Protein AF-A0A7I7X928-F1 (afdb_monomer_lite)

Structure (mmCIF, N/CA/C/O backbone):
data_AF-A0A7I7X928-F1
#
_entry.id   AF-A0A7I7X928-F1
#
loop_
_atom_site.group_PDB
_atom_site.id
_atom_site.type_symbol
_atom_site.label_atom_id
_atom_site.label_alt_id
_atom_site.label_comp_id
_atom_site.label_asym_id
_atom_site.label_entity_id
_atom_site.label_seq_id
_atom_site.pdbx_PDB_ins_code
_atom_site.Cartn_x
_atom_site.Cartn_y
_atom_site.Cartn_z
_atom_site.occupancy
_atom_site.B_iso_or_equiv
_atom_site.auth_seq_id
_atom_site.auth_comp_id
_atom_site.auth_asym_id
_atom_site.auth_atom_id
_atom_site.pdbx_PDB_model_num
ATOM 1 N N . MET A 1 1 ? 19.562 -1.456 -24.938 1.00 56.22 1 MET A N 1
ATOM 2 C CA . MET A 1 1 ? 20.245 -1.385 -23.623 1.00 56.22 1 MET A CA 1
ATOM 3 C C . MET A 1 1 ? 19.553 -0.444 -22.632 1.00 56.22 1 MET A C 1
ATOM 5 O O . MET A 1 1 ? 19.663 -0.688 -21.442 1.00 56.22 1 MET A O 1
ATOM 9 N N . ALA A 1 2 ? 18.827 0.601 -23.061 1.00 61.09 2 ALA A N 1
ATOM 10 C CA . ALA A 1 2 ? 18.070 1.463 -22.137 1.00 61.09 2 ALA A CA 1
ATOM 11 C C . ALA A 1 2 ? 16.902 0.737 -21.432 1.00 61.09 2 ALA A C 1
ATOM 13 O O . ALA A 1 2 ? 16.583 1.054 -20.286 1.00 61.09 2 ALA A O 1
ATOM 14 N N . ASP A 1 3 ? 16.312 -0.268 -22.087 1.00 65.25 3 ASP A N 1
ATOM 15 C CA . ASP A 1 3 ? 15.202 -1.055 -21.533 1.00 65.25 3 ASP A CA 1
ATOM 16 C C . ASP A 1 3 ? 15.606 -1.884 -20.302 1.00 65.25 3 ASP A C 1
ATOM 18 O O . ASP A 1 3 ? 14.813 -2.019 -19.368 1.00 65.25 3 ASP A O 1
ATOM 22 N N . ASP A 1 4 ? 16.855 -2.363 -20.238 1.00 76.62 4 ASP A N 1
ATOM 23 C CA . ASP A 1 4 ? 17.380 -3.095 -19.076 1.00 76.62 4 ASP A CA 1
ATOM 24 C C . ASP A 1 4 ? 17.537 -2.177 -17.859 1.00 76.62 4 ASP A C 1
ATOM 26 O O . ASP A 1 4 ? 17.133 -2.529 -16.753 1.00 76.62 4 ASP A O 1
ATOM 30 N N . VAL A 1 5 ? 18.044 -0.953 -18.057 1.00 84.69 5 VAL A N 1
ATOM 31 C CA . VAL A 1 5 ? 18.215 0.024 -16.967 1.00 84.69 5 VAL A CA 1
ATOM 32 C C . VAL A 1 5 ? 16.863 0.461 -16.401 1.00 84.69 5 VAL A C 1
ATOM 34 O O . VAL A 1 5 ? 16.698 0.522 -15.182 1.00 84.69 5 VAL A O 1
ATOM 37 N N . GLY A 1 6 ? 15.879 0.730 -17.267 1.00 87.44 6 GLY A N 1
ATOM 38 C CA . GLY A 1 6 ? 14.519 1.068 -16.836 1.00 87.44 6 GLY A CA 1
ATOM 39 C C . GLY A 1 6 ?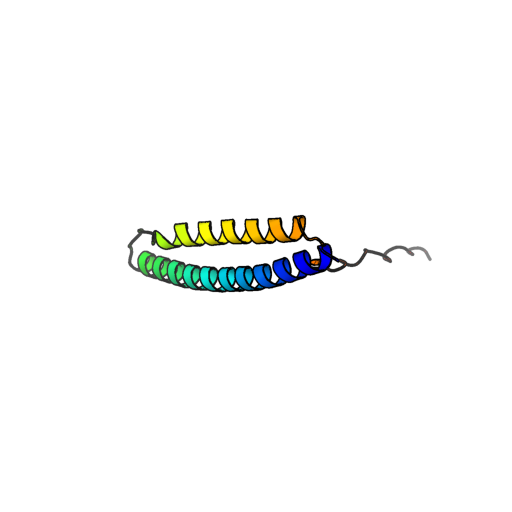 13.843 -0.077 -16.078 1.00 87.44 6 GLY A C 1
ATOM 40 O O . GLY A 1 6 ? 13.195 0.154 -15.057 1.00 87.44 6 GLY A O 1
ATOM 41 N N . THR A 1 7 ? 14.055 -1.316 -16.527 1.00 88.75 7 THR A N 1
ATOM 42 C CA . THR A 1 7 ? 13.527 -2.517 -15.866 1.00 88.75 7 THR A CA 1
ATOM 43 C C . THR A 1 7 ? 14.152 -2.726 -14.486 1.00 88.75 7 THR A C 1
ATOM 45 O O . THR A 1 7 ? 13.432 -2.984 -13.523 1.00 88.75 7 THR A O 1
ATOM 48 N N . GLU A 1 8 ? 15.468 -2.562 -14.349 1.00 91.94 8 GLU A N 1
ATOM 49 C CA . GLU A 1 8 ? 16.159 -2.686 -13.059 1.00 91.94 8 GLU A CA 1
ATOM 50 C C . GLU A 1 8 ? 15.737 -1.601 -12.060 1.00 91.94 8 GLU A C 1
ATOM 52 O O . GLU A 1 8 ? 15.503 -1.888 -10.884 1.00 91.94 8 GLU A O 1
ATOM 57 N N . GLN A 1 9 ? 15.564 -0.357 -12.515 1.00 93.25 9 GLN A N 1
ATOM 58 C CA . GLN A 1 9 ? 15.033 0.713 -11.666 1.00 93.25 9 GLN A CA 1
ATOM 59 C C . GLN A 1 9 ? 13.596 0.421 -11.219 1.00 93.25 9 GLN A C 1
ATOM 61 O O . GLN A 1 9 ? 13.275 0.585 -10.042 1.00 93.25 9 GLN A O 1
ATOM 66 N N . ALA A 1 10 ? 12.748 -0.073 -12.127 1.00 93.94 10 ALA A N 1
ATOM 67 C CA . ALA A 1 10 ? 11.385 -0.469 -11.795 1.00 93.94 10 ALA A CA 1
ATOM 68 C C . ALA A 1 10 ? 11.351 -1.609 -10.764 1.00 93.94 10 ALA A C 1
ATOM 70 O O . ALA A 1 10 ? 10.539 -1.561 -9.844 1.00 93.94 10 ALA A O 1
ATOM 71 N N . ARG A 1 11 ? 12.256 -2.595 -10.856 1.00 93.62 11 ARG A N 1
ATOM 72 C CA . ARG A 1 11 ? 12.384 -3.679 -9.860 1.00 93.62 11 ARG A CA 1
ATOM 73 C C . ARG A 1 11 ? 12.739 -3.158 -8.471 1.00 93.62 11 ARG A C 1
ATOM 75 O O . ARG A 1 11 ? 12.136 -3.595 -7.494 1.00 93.62 11 ARG A O 1
ATOM 82 N N . ARG A 1 12 ? 13.682 -2.215 -8.374 1.00 95.69 12 ARG A N 1
ATOM 83 C CA . ARG A 1 12 ? 14.055 -1.596 -7.088 1.00 95.69 12 ARG A CA 1
ATOM 84 C C . ARG A 1 12 ? 12.883 -0.838 -6.477 1.00 95.69 12 ARG A C 1
ATOM 86 O O . ARG A 1 12 ? 12.541 -1.084 -5.326 1.00 95.69 12 ARG A O 1
ATOM 93 N N . LEU A 1 13 ? 12.222 -0.002 -7.276 1.00 95.94 13 LEU A N 1
ATOM 94 C CA . LEU A 1 13 ? 11.055 0.750 -6.822 1.00 95.94 13 LEU A CA 1
ATOM 95 C C . LEU A 1 13 ? 9.909 -0.178 -6.392 1.00 95.94 13 LEU A C 1
ATOM 97 O O . LEU A 1 13 ? 9.268 0.071 -5.379 1.00 95.94 13 LEU A O 1
ATOM 101 N N . LEU A 1 14 ? 9.671 -1.278 -7.113 1.00 95.81 14 LEU A N 1
ATOM 102 C CA . LEU A 1 14 ? 8.693 -2.290 -6.706 1.00 95.81 14 LEU A CA 1
ATOM 103 C C . LEU A 1 14 ? 9.030 -2.894 -5.340 1.00 95.81 14 LEU A C 1
ATOM 105 O O . LEU A 1 14 ? 8.132 -3.046 -4.520 1.00 95.81 14 LEU A O 1
ATOM 109 N N . SER A 1 15 ? 10.302 -3.200 -5.072 1.00 96.00 15 SER A N 1
ATOM 110 C CA . SER A 1 15 ? 10.727 -3.708 -3.761 1.00 96.00 15 SER A CA 1
ATOM 111 C C . SER A 1 15 ? 10.417 -2.719 -2.634 1.00 96.00 15 SER A C 1
ATOM 113 O O . SER A 1 15 ? 9.945 -3.130 -1.577 1.00 96.00 15 SER A O 1
ATOM 115 N N . GLU A 1 16 ? 10.654 -1.425 -2.856 1.00 97.50 16 GLU A N 1
ATOM 116 C CA . GLU A 1 16 ? 10.326 -0.373 -1.885 1.00 97.50 16 GLU A CA 1
ATOM 117 C C . GLU A 1 16 ? 8.811 -0.244 -1.681 1.00 97.50 16 GLU A C 1
ATOM 119 O O . GLU A 1 16 ? 8.344 -0.170 -0.545 1.00 97.50 16 GLU A O 1
ATOM 124 N N . LEU A 1 17 ? 8.028 -0.286 -2.765 1.00 96.81 17 LEU A N 1
ATOM 125 C CA . LEU A 1 17 ? 6.567 -0.219 -2.698 1.00 96.81 17 LEU A CA 1
ATOM 126 C C . LEU A 1 17 ? 5.970 -1.427 -1.969 1.00 96.81 17 LEU A C 1
ATOM 128 O O . LEU A 1 17 ? 5.053 -1.248 -1.173 1.00 96.81 17 LEU A O 1
ATOM 132 N N . TYR A 1 18 ? 6.490 -2.638 -2.187 1.00 96.94 18 TYR A N 1
ATOM 133 C CA . TYR A 1 18 ? 6.057 -3.819 -1.434 1.00 96.94 18 TYR A CA 1
ATOM 134 C C . TYR A 1 18 ? 6.383 -3.693 0.058 1.00 96.94 18 TYR A C 1
ATOM 136 O O . TYR A 1 18 ? 5.516 -3.972 0.885 1.00 96.94 18 TYR A O 1
ATOM 144 N N . GLY A 1 19 ? 7.569 -3.184 0.408 1.00 97.50 19 GLY A N 1
ATOM 145 C CA . GLY A 1 19 ? 7.901 -2.867 1.801 1.00 97.50 19 GLY A CA 1
ATOM 146 C C . GLY A 1 19 ? 6.938 -1.843 2.414 1.00 97.50 19 GLY A C 1
ATOM 147 O O . GLY A 1 19 ? 6.453 -2.027 3.530 1.00 97.50 19 GLY A O 1
ATOM 148 N N . HIS A 1 20 ? 6.571 -0.801 1.661 1.00 97.38 20 HIS A N 1
ATOM 149 C CA . HIS A 1 20 ? 5.584 0.187 2.110 1.00 97.38 20 HIS A CA 1
ATOM 150 C C . HIS A 1 20 ? 4.185 -0.424 2.297 1.00 97.38 20 HIS A C 1
ATOM 152 O O . HIS A 1 20 ? 3.514 -0.123 3.284 1.00 97.38 20 HIS A O 1
ATOM 158 N N . VAL A 1 21 ? 3.751 -1.341 1.421 1.00 97.75 21 VAL A N 1
ATOM 159 C CA . VAL A 1 21 ? 2.490 -2.089 1.600 1.00 97.75 21 VAL A CA 1
ATOM 160 C C . VAL A 1 21 ? 2.500 -2.875 2.912 1.00 97.75 21 VAL A C 1
ATOM 162 O O . VAL A 1 21 ? 1.511 -2.829 3.650 1.00 97.75 21 VAL A O 1
ATOM 165 N N . GLU A 1 22 ? 3.592 -3.573 3.230 1.00 97.69 22 GLU A N 1
ATOM 166 C CA . GLU A 1 22 ? 3.729 -4.308 4.493 1.00 97.69 22 GLU A CA 1
ATOM 167 C C . GLU A 1 22 ? 3.641 -3.367 5.705 1.00 97.69 22 GLU A C 1
ATOM 169 O O . GLU A 1 22 ? 2.911 -3.636 6.665 1.00 97.69 22 GLU A O 1
ATOM 174 N N . ASP A 1 23 ? 4.320 -2.222 5.654 1.00 97.44 23 ASP A N 1
ATOM 175 C CA . ASP A 1 23 ? 4.293 -1.211 6.714 1.00 97.44 23 ASP A CA 1
ATOM 176 C C . ASP A 1 23 ? 2.899 -0.617 6.938 1.00 97.44 23 ASP A C 1
ATOM 178 O O . ASP A 1 23 ? 2.434 -0.509 8.079 1.00 97.44 23 ASP A O 1
ATOM 182 N N . VAL A 1 24 ? 2.217 -0.228 5.861 1.00 95.75 24 VAL A N 1
ATOM 183 C CA . VAL A 1 24 ? 0.863 0.335 5.916 1.00 95.75 24 VAL A CA 1
ATOM 184 C C . VAL A 1 24 ? -0.136 -0.710 6.407 1.00 95.75 24 VAL A C 1
ATOM 186 O O . VAL A 1 24 ? -0.986 -0.385 7.239 1.00 95.75 24 VAL A O 1
ATOM 189 N N . SER A 1 25 ? 0.000 -1.965 5.973 1.00 94.69 25 SER A N 1
ATOM 190 C CA . SER A 1 25 ? -0.853 -3.075 6.416 1.00 94.69 25 SER A CA 1
ATOM 191 C C . SER A 1 25 ? -0.734 -3.310 7.922 1.00 94.69 25 SER A C 1
ATOM 193 O O . SER A 1 25 ? -1.752 -3.360 8.612 1.00 94.69 25 SER A O 1
ATOM 195 N N . ARG A 1 26 ? 0.492 -3.336 8.464 1.00 96.75 26 ARG A N 1
ATOM 196 C CA . ARG A 1 26 ? 0.730 -3.463 9.915 1.00 96.75 26 ARG A CA 1
ATOM 197 C C . ARG A 1 26 ? 0.138 -2.298 10.708 1.00 96.75 26 ARG A C 1
ATOM 199 O O . ARG A 1 26 ? -0.477 -2.487 11.757 1.00 96.75 26 ARG A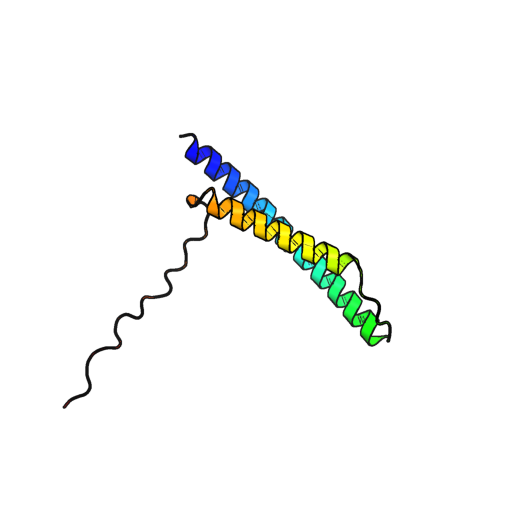 O 1
ATOM 206 N N . LYS A 1 27 ? 0.287 -1.066 10.209 1.00 95.50 27 LYS A N 1
ATOM 207 C CA . LYS A 1 27 ? -0.315 0.121 10.845 1.00 95.50 27 LYS A CA 1
ATOM 208 C C . LYS A 1 27 ? -1.842 0.059 10.822 1.00 95.50 27 LYS A C 1
ATOM 210 O O . LYS A 1 27 ? -2.482 0.499 11.782 1.00 95.50 27 LYS A O 1
ATOM 215 N N . LEU A 1 28 ? -2.418 -0.463 9.739 1.00 94.88 28 LEU A N 1
ATOM 216 C CA . LEU A 1 28 ? -3.860 -0.595 9.577 1.00 94.88 28 LEU A CA 1
ATOM 217 C C . LEU A 1 28 ? -4.428 -1.643 10.536 1.00 94.88 28 LEU A C 1
ATOM 219 O O . LEU A 1 28 ? -5.414 -1.354 11.209 1.00 94.88 28 LEU A O 1
ATOM 223 N N . GLU A 1 29 ? -3.767 -2.792 10.666 1.00 94.12 29 GLU A N 1
ATOM 224 C CA . GLU A 1 29 ? -4.113 -3.833 11.640 1.00 94.12 29 GLU A CA 1
ATOM 225 C C . GLU A 1 29 ? -4.144 -3.265 13.065 1.00 94.12 29 GLU A C 1
ATOM 227 O O . GLU A 1 29 ? -5.164 -3.344 13.750 1.00 94.12 29 GLU A O 1
ATOM 232 N N . ALA A 1 30 ? -3.091 -2.549 13.472 1.00 93.69 30 ALA A N 1
ATOM 233 C CA . ALA A 1 30 ? -3.046 -1.906 14.783 1.00 93.69 30 ALA A CA 1
ATOM 234 C C . ALA A 1 30 ? -4.174 -0.872 14.988 1.00 93.69 30 ALA A C 1
ATOM 236 O O . ALA A 1 30 ? -4.689 -0.716 16.100 1.00 93.69 30 ALA A O 1
ATOM 237 N N . ALA A 1 31 ? -4.562 -0.133 13.942 1.00 91.25 31 ALA A N 1
ATOM 238 C CA . ALA A 1 31 ? -5.682 0.807 14.005 1.00 91.25 31 ALA A CA 1
ATOM 239 C C . ALA A 1 31 ? -7.036 0.089 14.119 1.00 91.25 31 ALA A C 1
ATOM 241 O O . ALA A 1 31 ? -7.908 0.522 14.879 1.00 91.25 31 ALA A O 1
ATOM 242 N N . ASP A 1 32 ? -7.209 -1.026 13.415 1.00 90.62 32 ASP A N 1
ATOM 243 C CA . ASP A 1 32 ? -8.423 -1.834 13.467 1.00 90.62 32 ASP A CA 1
ATOM 244 C C . ASP A 1 32 ? -8.579 -2.540 14.825 1.00 90.62 32 ASP A C 1
ATOM 246 O O . ASP A 1 32 ? -9.670 -2.505 15.401 1.00 90.62 32 ASP A O 1
ATOM 250 N N . GLU A 1 33 ? -7.498 -3.038 15.430 1.00 91.69 33 GLU A N 1
ATOM 251 C CA . GLU A 1 33 ? -7.512 -3.556 16.805 1.00 91.69 33 GLU A CA 1
ATOM 252 C C . GLU A 1 33 ? -7.904 -2.487 17.835 1.00 91.69 33 GLU A C 1
ATOM 254 O O . GLU A 1 33 ? -8.662 -2.748 18.779 1.00 91.69 33 GLU A O 1
ATOM 259 N N . ARG A 1 34 ? -7.389 -1.257 17.692 1.00 88.25 34 ARG A N 1
ATOM 260 C CA . ARG A 1 34 ? -7.792 -0.128 18.550 1.00 88.25 34 ARG A CA 1
ATOM 261 C C . ARG A 1 34 ? -9.278 0.176 18.383 1.00 88.25 34 ARG A C 1
ATOM 263 O O . ARG A 1 34 ? -9.976 0.356 19.380 1.00 88.25 34 ARG A O 1
ATOM 270 N N . ASN A 1 35 ? -9.775 0.176 17.148 1.00 88.62 35 ASN A N 1
ATOM 271 C CA . ASN A 1 35 ? -11.192 0.379 16.855 1.00 88.62 35 ASN A CA 1
ATOM 272 C C . ASN A 1 35 ? -12.068 -0.716 17.466 1.00 88.62 35 ASN A C 1
ATOM 274 O O . ASN A 1 35 ? -13.111 -0.414 18.048 1.00 88.62 35 ASN A O 1
ATOM 278 N N . GLN A 1 36 ? -11.649 -1.978 17.372 1.00 88.25 36 GLN A N 1
ATOM 279 C CA . GLN A 1 36 ? -12.367 -3.105 17.959 1.00 88.25 36 GLN A CA 1
ATOM 280 C C . GLN A 1 36 ? -12.435 -2.988 19.486 1.00 88.25 36 GLN A C 1
ATOM 282 O O . GLN A 1 36 ? -13.515 -3.124 20.064 1.00 88.25 36 GLN A O 1
ATOM 287 N N . ARG A 1 37 ? -11.317 -2.642 20.139 1.00 88.62 37 ARG A N 1
ATOM 288 C CA . ARG A 1 37 ? -11.273 -2.400 21.591 1.00 88.62 37 ARG A CA 1
ATOM 289 C C . ARG A 1 37 ? -12.155 -1.226 22.020 1.00 88.62 37 ARG A C 1
ATOM 291 O O . ARG A 1 37 ? -12.875 -1.346 23.009 1.00 88.62 37 ARG A O 1
ATOM 298 N N . SER A 1 38 ? -12.145 -0.117 21.282 1.00 87.44 38 SER A N 1
ATOM 299 C CA . SER A 1 38 ? -13.021 1.03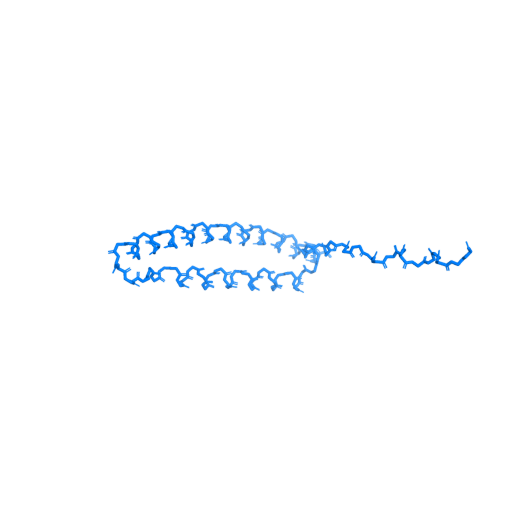5 21.544 1.00 87.44 38 SER A CA 1
ATOM 300 C C . SER A 1 38 ? -14.500 0.670 21.423 1.00 87.44 38 SER A C 1
ATOM 302 O O . SER A 1 38 ? -15.290 1.014 22.302 1.00 87.44 38 SER A O 1
ATOM 304 N N . ARG A 1 39 ? -14.866 -0.099 20.391 1.00 87.44 39 ARG A N 1
ATOM 305 C CA . ARG A 1 39 ? -16.238 -0.585 20.185 1.00 87.44 39 ARG A CA 1
ATOM 306 C C . ARG A 1 39 ? -16.707 -1.505 21.305 1.00 87.44 39 ARG A C 1
ATOM 308 O O . ARG A 1 39 ? -17.824 -1.337 21.779 1.00 87.44 39 ARG A O 1
ATOM 315 N N . ALA A 1 40 ? -15.852 -2.418 21.768 1.00 87.56 40 ALA A N 1
ATOM 316 C CA . ALA A 1 40 ? -16.157 -3.282 22.910 1.00 87.56 40 ALA A CA 1
ATOM 317 C C . ALA A 1 40 ? -16.416 -2.482 24.202 1.00 87.56 40 ALA A C 1
ATOM 319 O O . ALA A 1 40 ? -17.175 -2.918 25.059 1.00 87.56 40 ALA A O 1
ATOM 320 N N . ARG A 1 41 ? -15.829 -1.284 24.322 1.00 89.31 41 ARG A N 1
ATOM 321 C CA . ARG A 1 41 ? -16.057 -0.338 25.427 1.00 89.31 41 ARG A CA 1
ATOM 322 C C . ARG A 1 41 ? -17.231 0.623 25.185 1.00 89.31 41 ARG A C 1
ATOM 324 O O . ARG A 1 41 ? -17.376 1.595 25.918 1.00 89.31 41 ARG A O 1
ATOM 331 N N . GLY A 1 42 ? -18.043 0.392 24.150 1.00 88.62 42 GLY A N 1
ATOM 332 C CA . GLY A 1 42 ? -19.202 1.224 23.818 1.00 88.62 42 GLY A CA 1
ATOM 333 C C . GLY A 1 42 ? -18.869 2.542 23.114 1.00 88.62 42 GLY A C 1
ATOM 334 O O . GLY A 1 42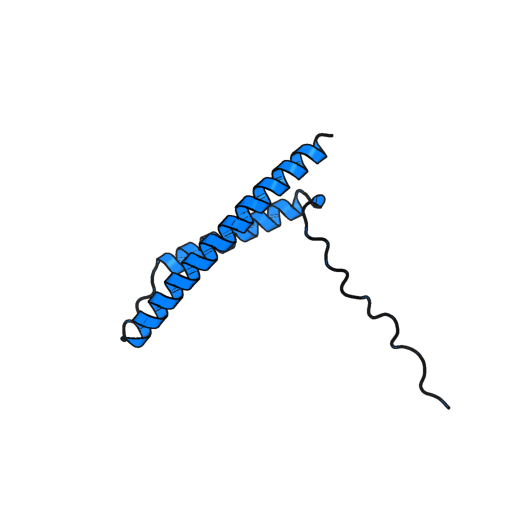 ? -19.755 3.374 22.943 1.00 88.62 42 GLY A O 1
ATOM 335 N N . ASN A 1 43 ? -17.620 2.755 22.679 1.00 85.75 43 ASN A N 1
ATOM 336 C CA . ASN A 1 43 ? -17.243 3.936 21.906 1.00 85.75 43 ASN A CA 1
ATOM 337 C C . ASN A 1 43 ? -17.335 3.639 20.394 1.00 85.75 43 ASN A C 1
ATOM 339 O O . ASN A 1 43 ? -16.519 2.875 19.870 1.00 85.75 43 ASN A O 1
ATOM 343 N N . PRO A 1 44 ? -18.288 4.246 19.660 1.00 79.44 44 PRO A N 1
ATOM 344 C CA . PRO A 1 44 ? -18.480 3.979 18.236 1.00 79.44 44 PRO A CA 1
ATOM 345 C C . PRO A 1 44 ? -17.492 4.731 17.331 1.00 79.44 44 PRO A C 1
ATOM 347 O O . PRO A 1 44 ? -17.504 4.518 16.115 1.00 79.44 44 PRO A O 1
ATOM 350 N N . ARG A 1 45 ? -16.658 5.629 17.879 1.00 79.69 45 ARG A N 1
ATOM 351 C CA . ARG A 1 45 ? -15.730 6.436 17.078 1.00 79.69 45 ARG A CA 1
ATOM 352 C C . ARG A 1 45 ? -14.678 5.548 16.417 1.00 79.69 45 ARG A C 1
ATOM 354 O O . ARG A 1 45 ? -13.981 4.789 17.084 1.00 79.69 45 ARG A O 1
ATOM 361 N N . LYS A 1 46 ? -14.569 5.676 15.093 1.00 77.94 46 LYS A N 1
ATOM 362 C CA . LYS A 1 46 ? -13.506 5.061 14.295 1.00 77.94 46 LYS A CA 1
ATOM 363 C C . LYS A 1 46 ? -12.265 5.950 14.329 1.00 77.94 46 LYS A C 1
ATOM 365 O O . LYS A 1 46 ? -12.385 7.167 14.203 1.00 77.94 46 LYS A O 1
ATOM 370 N N . ASP A 1 47 ? -11.099 5.333 14.452 1.00 82.50 47 ASP A N 1
ATOM 371 C CA . ASP A 1 47 ? -9.797 5.970 14.290 1.00 82.50 47 ASP A CA 1
ATOM 372 C C . ASP A 1 47 ? -9.689 6.520 12.851 1.00 82.50 47 ASP A C 1
ATOM 374 O O . ASP A 1 47 ? -9.739 5.733 11.895 1.00 82.50 47 ASP A O 1
ATOM 378 N N . PRO A 1 48 ? -9.579 7.850 12.664 1.00 86.19 48 PRO A N 1
ATOM 379 C CA . PRO A 1 48 ? -9.512 8.462 11.338 1.00 86.19 48 PRO A CA 1
ATOM 380 C C . PRO A 1 48 ? -8.262 8.034 10.556 1.00 86.19 48 PRO A C 1
ATOM 382 O O . PRO A 1 48 ? -8.288 8.036 9.323 1.00 86.19 48 PRO A O 1
ATOM 385 N N . ILE A 1 49 ? -7.200 7.596 11.244 1.00 89.44 49 ILE A N 1
ATOM 386 C CA . ILE A 1 49 ? -5.970 7.100 10.615 1.00 89.44 49 ILE A CA 1
ATOM 387 C C . ILE A 1 49 ? -6.264 5.862 9.763 1.00 89.44 49 ILE A C 1
ATOM 389 O O . ILE A 1 49 ? -5.678 5.696 8.696 1.00 89.44 49 ILE A O 1
ATOM 393 N N . ALA A 1 50 ? -7.231 5.028 10.157 1.00 90.62 50 ALA A N 1
ATOM 394 C CA . ALA A 1 50 ? -7.569 3.816 9.417 1.00 90.62 50 ALA A CA 1
ATOM 395 C C . ALA A 1 50 ? -8.131 4.112 8.011 1.00 90.62 50 ALA A C 1
ATOM 397 O O . ALA A 1 50 ? -7.985 3.296 7.103 1.00 90.62 50 ALA A O 1
ATOM 398 N N . SER A 1 51 ? -8.779 5.262 7.801 1.00 91.06 51 SER A N 1
ATOM 399 C CA . SER A 1 51 ? -9.228 5.681 6.463 1.00 91.06 51 SER A CA 1
ATOM 400 C C . SER A 1 51 ? -8.065 6.182 5.607 1.00 91.06 51 SER A C 1
ATOM 402 O O . SER A 1 51 ? -8.006 5.879 4.418 1.00 91.06 51 SER A O 1
ATOM 404 N N . VAL A 1 52 ? -7.124 6.909 6.216 1.00 94.12 52 VAL A N 1
ATOM 405 C CA . VAL A 1 52 ? -5.920 7.415 5.539 1.00 94.12 52 VAL A CA 1
ATOM 406 C C . VAL A 1 52 ? -5.031 6.257 5.088 1.00 94.12 52 VAL A C 1
ATOM 408 O O . VAL A 1 52 ? -4.661 6.200 3.921 1.00 94.12 52 VAL A O 1
ATOM 411 N N . LEU A 1 53 ? -4.771 5.287 5.969 1.00 95.00 53 LEU A N 1
ATOM 412 C CA . LEU A 1 53 ? -3.952 4.112 5.655 1.00 95.00 53 LEU A CA 1
ATOM 413 C C . LEU A 1 53 ? -4.568 3.248 4.547 1.00 95.00 53 LEU A C 1
ATOM 415 O O . LEU A 1 53 ? -3.857 2.776 3.669 1.00 95.00 53 LEU A O 1
ATOM 419 N N . ARG A 1 54 ? -5.897 3.076 4.532 1.00 94.69 54 ARG A N 1
ATOM 420 C CA . ARG A 1 54 ? -6.578 2.360 3.437 1.00 94.69 54 ARG A CA 1
ATOM 421 C C . ARG A 1 54 ? -6.410 3.066 2.094 1.00 94.69 54 ARG A C 1
ATOM 423 O O . ARG A 1 54 ? -6.246 2.401 1.075 1.00 94.69 54 ARG A O 1
ATOM 430 N N . ARG A 1 55 ? -6.459 4.400 2.089 1.00 95.75 55 ARG A N 1
ATOM 431 C CA . ARG A 1 55 ? -6.229 5.189 0.877 1.00 95.75 55 ARG A CA 1
ATOM 432 C C . ARG A 1 55 ? -4.782 5.062 0.399 1.00 95.75 55 ARG A C 1
ATOM 434 O O . ARG A 1 55 ? -4.577 4.832 -0.786 1.00 95.75 55 ARG A O 1
ATOM 441 N N . ASP A 1 56 ? -3.821 5.165 1.310 1.00 96.12 56 ASP A N 1
ATOM 442 C CA . ASP A 1 56 ? -2.392 5.014 1.011 1.00 96.12 56 ASP A CA 1
ATOM 443 C C . ASP A 1 56 ? -2.083 3.626 0.423 1.00 96.12 56 ASP A C 1
ATOM 445 O O . ASP A 1 56 ? -1.435 3.500 -0.616 1.00 96.12 56 ASP A O 1
ATOM 449 N N . LEU A 1 57 ? -2.667 2.573 1.003 1.00 96.19 57 LEU A N 1
ATOM 450 C CA . LEU A 1 57 ? -2.550 1.209 0.488 1.00 96.19 57 LEU A CA 1
ATOM 451 C C . LEU A 1 57 ? -3.105 1.082 -0.940 1.00 96.19 57 LEU A C 1
ATOM 453 O O . LEU A 1 57 ? -2.469 0.494 -1.812 1.00 96.19 57 LEU A O 1
ATOM 457 N N . TYR A 1 58 ? -4.277 1.669 -1.199 1.00 96.56 58 TYR A N 1
ATOM 458 C CA . TYR A 1 58 ? -4.868 1.681 -2.536 1.00 96.56 58 TYR A CA 1
ATOM 459 C C . TYR A 1 58 ? -3.984 2.417 -3.550 1.00 96.56 58 TYR A C 1
ATOM 461 O O . TYR A 1 58 ? -3.746 1.906 -4.644 1.00 96.56 58 TYR A O 1
ATOM 469 N N . GLU A 1 59 ? -3.481 3.601 -3.200 1.00 97.12 59 GLU A N 1
ATOM 470 C CA . GLU A 1 59 ? -2.597 4.380 -4.072 1.00 97.12 59 GLU A CA 1
ATOM 471 C C . GLU A 1 59 ? -1.300 3.610 -4.367 1.00 97.12 59 GLU A C 1
ATOM 473 O O . GLU A 1 59 ? -0.901 3.508 -5.529 1.00 97.12 59 GLU A O 1
ATOM 478 N N . THR A 1 60 ? -0.716 2.962 -3.359 1.00 97.56 60 THR A N 1
ATOM 479 C CA . THR A 1 60 ? 0.489 2.133 -3.503 1.00 97.56 60 THR A CA 1
ATOM 480 C C . THR A 1 60 ? 0.259 0.947 -4.443 1.00 97.56 60 THR A C 1
ATOM 482 O O . THR A 1 60 ? 1.052 0.726 -5.359 1.00 97.56 60 THR A O 1
ATOM 485 N N . HIS A 1 61 ? -0.860 0.227 -4.303 1.00 97.06 61 HIS A N 1
ATOM 486 C CA . HIS A 1 61 ? -1.209 -0.856 -5.229 1.00 97.06 61 HIS A CA 1
ATOM 487 C C . HIS A 1 61 ? -1.394 -0.362 -6.666 1.00 97.06 61 HIS A C 1
ATOM 489 O O . HIS A 1 61 ? -0.886 -0.988 -7.595 1.00 97.06 61 HIS A O 1
ATOM 495 N N . ARG A 1 62 ? -2.033 0.799 -6.871 1.00 97.06 62 ARG A N 1
ATOM 496 C CA . ARG A 1 62 ? -2.146 1.374 -8.222 1.00 97.06 62 ARG A CA 1
ATOM 497 C C . ARG A 1 62 ? -0.788 1.701 -8.838 1.00 97.06 62 ARG A C 1
ATOM 499 O O . ARG A 1 62 ? -0.638 1.570 -10.053 1.00 97.06 62 ARG A O 1
ATOM 506 N N . LEU A 1 63 ? 0.182 2.146 -8.036 1.00 96.50 63 LEU A N 1
ATOM 507 C CA . LEU A 1 63 ? 1.542 2.411 -8.512 1.00 96.50 63 LEU A CA 1
ATOM 508 C C . LEU A 1 63 ? 2.254 1.117 -8.918 1.00 96.50 63 LEU A C 1
ATOM 510 O O . LEU A 1 63 ? 2.863 1.080 -9.987 1.00 96.50 63 LEU A O 1
ATOM 514 N N . ILE A 1 64 ? 2.120 0.056 -8.120 1.00 96.00 64 ILE A N 1
ATOM 515 C CA . ILE A 1 64 ? 2.643 -1.281 -8.440 1.00 96.00 64 ILE A CA 1
ATOM 516 C C . ILE A 1 64 ? 2.060 -1.782 -9.771 1.00 96.00 64 ILE A C 1
ATOM 518 O O . ILE A 1 64 ? 2.813 -2.129 -10.684 1.00 96.00 64 ILE A O 1
ATOM 522 N N . ASP A 1 65 ? 0.736 -1.729 -9.932 1.00 94.81 65 ASP A N 1
ATOM 523 C CA . ASP A 1 65 ? 0.060 -2.127 -11.174 1.00 94.81 65 ASP A CA 1
ATOM 524 C C . ASP A 1 65 ? 0.535 -1.294 -12.377 1.00 94.81 65 ASP A C 1
ATOM 526 O O . ASP A 1 65 ? 0.760 -1.815 -13.475 1.00 94.81 65 ASP A O 1
ATOM 530 N N . GLY A 1 66 ? 0.727 0.014 -12.173 1.00 95.25 66 GLY A N 1
ATOM 531 C CA . GLY A 1 66 ? 1.260 0.924 -13.184 1.00 95.25 66 GLY A CA 1
ATOM 532 C C . GLY A 1 66 ? 2.683 0.564 -13.620 1.00 95.25 66 GLY A C 1
ATOM 533 O O . GLY A 1 66 ? 2.982 0.593 -14.818 1.00 95.25 66 GLY A O 1
ATOM 534 N N . LEU A 1 67 ? 3.546 0.180 -12.675 1.00 94.06 67 LEU A N 1
ATOM 535 C CA . LEU A 1 67 ? 4.910 -0.266 -12.961 1.00 94.06 67 LEU A CA 1
ATOM 536 C C . LEU A 1 67 ? 4.921 -1.586 -13.725 1.00 94.06 67 LEU A C 1
ATOM 538 O O . LEU A 1 67 ? 5.619 -1.683 -14.732 1.00 94.06 67 LEU A O 1
ATOM 542 N N . HIS A 1 68 ? 4.100 -2.557 -13.328 1.00 93.75 68 HIS A N 1
ATOM 543 C CA . HIS A 1 68 ? 3.979 -3.823 -14.051 1.00 93.75 68 HIS A CA 1
ATOM 544 C C . HIS A 1 68 ? 3.455 -3.634 -15.478 1.00 93.75 68 H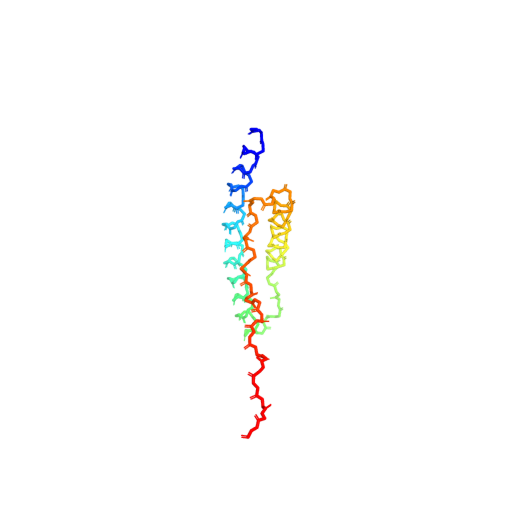IS A C 1
ATOM 546 O O . HIS A 1 68 ? 3.951 -4.270 -16.408 1.00 93.75 68 HIS A O 1
ATOM 552 N N . ARG A 1 69 ? 2.503 -2.716 -15.685 1.00 92.00 69 ARG A N 1
ATOM 553 C CA . ARG A 1 69 ? 1.993 -2.391 -17.025 1.00 92.00 69 ARG A CA 1
ATOM 554 C C . ARG A 1 69 ? 3.046 -1.714 -17.906 1.00 92.00 69 ARG A C 1
ATOM 556 O O . ARG A 1 69 ? 3.074 -1.964 -19.109 1.00 92.00 69 ARG A O 1
ATOM 563 N N . ARG A 1 70 ? 3.880 -0.841 -17.331 1.00 91.94 70 ARG A N 1
ATOM 564 C CA . ARG A 1 70 ? 4.925 -0.105 -18.061 1.00 91.94 70 ARG A CA 1
ATOM 565 C C . ARG A 1 70 ? 6.172 -0.951 -18.318 1.00 91.94 70 ARG A C 1
ATOM 567 O O . ARG A 1 70 ? 6.797 -0.792 -19.360 1.00 91.94 70 ARG A O 1
ATOM 574 N N . PHE A 1 71 ? 6.509 -1.846 -17.394 1.00 90.81 71 PHE A N 1
ATOM 575 C CA . PHE A 1 71 ? 7.665 -2.735 -17.467 1.00 90.81 71 PHE A CA 1
ATOM 576 C C . PHE A 1 71 ? 7.210 -4.191 -17.289 1.00 90.81 71 PHE A C 1
ATOM 578 O O . PHE A 1 71 ? 7.346 -4.749 -16.197 1.00 90.81 71 PHE A O 1
ATOM 585 N N . PRO A 1 72 ? 6.697 -4.844 -18.351 1.00 88.44 72 PRO A N 1
ATOM 586 C CA . PRO A 1 72 ? 6.145 -6.199 -18.266 1.00 88.44 72 PRO A CA 1
ATOM 587 C C . PRO A 1 72 ? 7.139 -7.244 -17.745 1.00 88.44 72 PRO A C 1
ATOM 589 O O . PRO A 1 72 ? 6.738 -8.205 -17.102 1.00 88.44 72 PRO A O 1
ATOM 592 N N . ALA A 1 73 ? 8.445 -7.028 -17.947 1.00 88.06 73 ALA A N 1
ATOM 593 C CA . ALA A 1 73 ? 9.522 -7.874 -17.420 1.00 88.06 73 ALA A CA 1
ATOM 594 C C . ALA A 1 73 ? 9.646 -7.865 -15.878 1.00 88.06 73 ALA A C 1
ATOM 596 O O . ALA A 1 73 ? 10.455 -8.605 -15.311 1.00 88.06 73 ALA A O 1
ATOM 597 N N . THR A 1 74 ? 8.880 -7.006 -15.200 1.00 86.75 74 THR A N 1
ATOM 598 C CA . THR A 1 74 ? 8.753 -6.964 -13.736 1.00 86.75 74 THR A CA 1
ATOM 599 C C . THR A 1 74 ? 7.483 -7.638 -13.230 1.00 86.75 74 THR A C 1
ATOM 601 O O . THR A 1 74 ? 7.366 -7.857 -12.027 1.00 86.75 74 THR A O 1
ATOM 604 N N . ALA A 1 75 ? 6.522 -7.931 -14.113 1.00 84.06 75 ALA A N 1
ATOM 605 C CA . ALA A 1 75 ? 5.265 -8.538 -13.714 1.00 84.06 75 ALA A CA 1
ATOM 606 C C . ALA A 1 75 ? 5.522 -9.952 -13.173 1.00 84.06 75 ALA A C 1
ATOM 608 O O . ALA A 1 75 ? 6.318 -10.693 -13.762 1.00 84.06 75 ALA A O 1
ATOM 609 N N . PRO A 1 76 ? 4.856 -10.356 -12.079 1.00 77.69 76 PRO A N 1
ATOM 610 C CA . PRO A 1 76 ? 4.891 -11.744 -11.657 1.00 77.69 76 PRO A CA 1
ATOM 611 C C . PRO A 1 76 ? 4.373 -12.593 -12.817 1.00 77.69 76 PRO A C 1
ATOM 613 O O . PRO A 1 76 ? 3.268 -12.363 -13.315 1.00 77.69 76 PRO A O 1
ATOM 616 N N . THR A 1 77 ? 5.187 -13.547 -13.280 1.00 73.06 77 THR A N 1
ATOM 617 C CA . THR A 1 77 ? 4.760 -14.507 -14.300 1.00 73.06 77 THR A CA 1
ATOM 618 C C . THR A 1 77 ? 3.440 -15.096 -13.824 1.00 73.06 77 THR A C 1
ATOM 620 O O . THR A 1 77 ? 3.424 -15.658 -12.723 1.00 73.06 77 THR A O 1
ATOM 623 N N . PRO A 1 78 ? 2.332 -14.966 -14.582 1.00 61.53 78 PRO A N 1
ATOM 624 C CA . PRO A 1 78 ? 1.087 -15.585 -14.178 1.00 61.53 78 PRO A CA 1
ATOM 625 C C . PRO A 1 78 ? 1.403 -17.062 -14.016 1.00 61.53 78 PRO A C 1
ATOM 627 O O . PRO A 1 78 ? 1.822 -17.715 -14.978 1.00 61.53 78 PRO A O 1
ATOM 630 N N . ALA A 1 79 ? 1.296 -17.562 -12.782 1.00 56.34 79 ALA A N 1
ATOM 631 C CA . ALA A 1 79 ? 1.427 -18.979 -12.517 1.00 56.34 79 ALA A CA 1
ATOM 632 C C . ALA A 1 79 ? 0.522 -19.654 -13.541 1.00 56.34 79 ALA A C 1
ATOM 634 O O . ALA A 1 79 ? -0.673 -19.347 -13.581 1.00 56.34 79 ALA A O 1
ATOM 635 N N . ARG A 1 80 ? 1.114 -20.454 -14.443 1.00 54.62 80 ARG A N 1
ATOM 636 C CA . ARG A 1 80 ? 0.388 -21.242 -15.442 1.00 54.62 80 ARG A CA 1
ATOM 637 C C . ARG A 1 80 ? -0.610 -22.080 -14.658 1.00 54.62 80 ARG A C 1
ATOM 639 O O . ARG A 1 80 ? -0.285 -23.156 -14.172 1.00 54.62 80 ARG A O 1
ATOM 646 N N . THR A 1 81 ? -1.800 -21.526 -14.470 1.00 56.44 81 THR A N 1
ATOM 647 C CA . THR A 1 81 ? -2.933 -22.197 -13.867 1.00 56.44 81 THR A CA 1
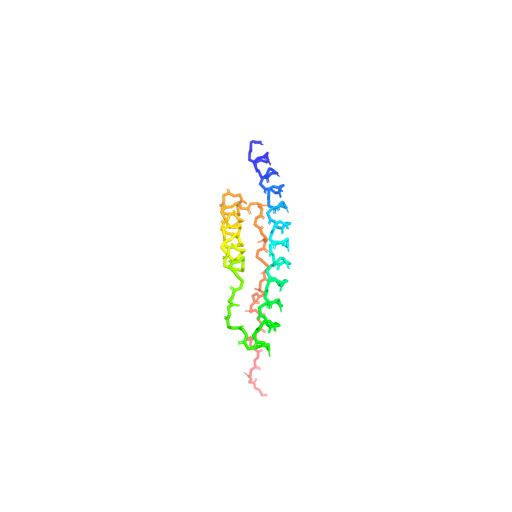ATOM 648 C C . THR A 1 81 ? -3.214 -23.311 -14.839 1.00 56.44 81 THR A C 1
ATOM 650 O O . THR A 1 81 ? -3.547 -23.038 -15.993 1.00 56.44 81 THR A O 1
ATOM 653 N N . GLY A 1 82 ? -2.897 -24.529 -14.398 1.00 55.44 82 GLY A N 1
ATOM 654 C CA . GLY A 1 82 ? -2.836 -25.717 -15.226 1.00 55.44 82 GLY A CA 1
ATOM 655 C C . GLY A 1 82 ? -3.992 -25.729 -16.203 1.00 55.44 82 GLY A C 1
ATOM 656 O O . GLY A 1 82 ? -5.160 -25.710 -15.806 1.00 55.44 82 GLY A O 1
ATOM 657 N N . THR A 1 83 ? -3.644 -25.723 -17.487 1.00 55.00 83 THR A N 1
ATOM 658 C CA . THR A 1 83 ? -4.551 -26.141 -18.538 1.00 55.00 83 THR A CA 1
ATOM 659 C C . THR A 1 83 ? -5.219 -27.412 -18.040 1.00 55.00 83 THR A C 1
ATOM 661 O O . THR A 1 83 ? -4.556 -28.406 -17.747 1.00 55.00 83 THR A O 1
ATOM 664 N N . ARG A 1 84 ? -6.538 -27.325 -17.871 1.00 57.66 84 ARG A N 1
ATOM 665 C CA . ARG A 1 84 ? -7.443 -28.464 -17.828 1.00 57.66 84 ARG A CA 1
ATOM 666 C C . ARG A 1 84 ? -7.198 -29.265 -19.104 1.00 57.66 84 ARG A C 1
ATOM 668 O O . ARG A 1 84 ? -7.853 -29.013 -20.107 1.00 57.66 84 ARG A O 1
ATOM 675 N N . ASP A 1 85 ? -6.236 -30.171 -19.074 1.00 55.56 85 ASP A N 1
ATOM 676 C CA . ASP A 1 85 ? -5.946 -31.065 -20.181 1.00 55.56 85 ASP A CA 1
ATOM 677 C C . ASP A 1 85 ? -5.948 -32.489 -19.636 1.00 55.56 85 ASP A C 1
ATOM 679 O O . ASP A 1 85 ? -5.158 -32.836 -18.761 1.00 55.56 85 ASP A O 1
ATOM 683 N N . GLY A 1 86 ? -6.910 -33.285 -20.106 1.00 54.47 86 GLY A N 1
ATOM 684 C CA . GLY A 1 86 ? -6.943 -34.724 -19.847 1.00 54.47 86 GLY A CA 1
ATOM 685 C C . GLY A 1 86 ? -8.083 -35.285 -18.992 1.00 54.47 86 GLY A C 1
ATOM 686 O O . GLY A 1 86 ? -7.888 -36.325 -18.378 1.00 54.47 86 GLY A O 1
ATOM 687 N N . LEU A 1 87 ? -9.286 -34.692 -18.969 1.00 57.84 87 LEU A N 1
ATOM 688 C CA . LEU A 1 87 ? -10.503 -35.451 -18.613 1.00 57.84 87 LEU A CA 1
ATOM 689 C C . LEU A 1 87 ? -11.394 -35.645 -19.847 1.00 57.84 87 LEU A C 1
ATOM 691 O O . LEU A 1 87 ? -12.523 -35.163 -19.927 1.00 57.84 87 LEU A O 1
ATOM 695 N N . ARG A 1 88 ? -10.857 -36.339 -20.853 1.00 59.47 88 ARG A N 1
ATOM 696 C CA . ARG A 1 88 ? -11.637 -36.953 -21.932 1.00 59.47 88 ARG A CA 1
ATOM 697 C C . ARG A 1 88 ? -11.073 -38.343 -22.216 1.00 59.47 88 ARG A C 1
ATOM 699 O O . ARG A 1 88 ? -9.862 -38.518 -22.228 1.00 59.47 88 ARG A O 1
ATOM 706 N N . HIS A 1 89 ? -11.995 -39.268 -22.492 1.00 53.72 89 HIS A N 1
ATOM 707 C CA . HIS A 1 89 ? -11.842 -40.715 -22.714 1.00 53.72 89 HIS A CA 1
ATOM 708 C C . HIS A 1 89 ? -11.799 -41.537 -21.408 1.00 53.72 89 HIS A C 1
ATOM 710 O O . HIS A 1 89 ? -10.931 -41.339 -20.581 1.00 53.72 89 HIS A O 1
ATOM 716 N N . ARG A 1 90 ? -12.689 -42.499 -21.143 1.00 51.16 90 ARG A N 1
ATOM 717 C CA . ARG A 1 90 ? -13.713 -43.131 -21.980 1.00 51.16 90 ARG A CA 1
ATOM 718 C C . ARG A 1 90 ? -14.682 -43.881 -21.043 1.00 51.16 90 ARG A C 1
ATOM 720 O O . ARG A 1 90 ? -14.261 -44.776 -20.323 1.00 51.16 90 ARG A O 1
ATOM 727 N N . ARG A 1 91 ? -15.973 -43.527 -21.059 1.00 50.91 91 ARG A N 1
ATOM 728 C CA . ARG A 1 91 ? -17.052 -44.507 -20.847 1.00 50.91 91 ARG A CA 1
ATOM 729 C C . ARG A 1 91 ? -17.227 -45.246 -22.173 1.00 50.91 91 ARG A C 1
ATOM 731 O O . ARG A 1 91 ? -17.332 -44.562 -23.189 1.00 50.91 91 ARG A O 1
ATOM 738 N N . ALA A 1 92 ? -17.252 -46.575 -22.131 1.00 51.53 92 ALA A N 1
ATOM 739 C CA . ALA A 1 92 ? -18.006 -47.505 -22.986 1.00 51.53 92 ALA A CA 1
ATOM 740 C C . ALA A 1 92 ? -17.257 -48.845 -23.039 1.00 51.53 92 ALA A C 1
ATOM 742 O O . ALA A 1 92 ? -16.098 -48.873 -23.456 1.00 51.53 92 ALA A O 1
ATOM 743 N N . GLY A 1 93 ? -17.939 -49.913 -22.629 1.00 49.69 93 GLY A N 1
ATOM 744 C CA . GLY A 1 93 ? -17.459 -51.291 -22.590 1.00 49.69 93 GLY A CA 1
ATOM 745 C C . GLY A 1 93 ? -18.032 -51.989 -21.379 1.00 49.69 93 GLY A C 1
ATOM 746 O O . GLY A 1 93 ? -17.230 -52.260 -20.465 1.00 49.69 93 GLY A O 1
#

Secondary structure (DSSP, 8-state):
-HHHHHHHHHHHHHHHHHHHHHHHHHHHHHHHHHHHHHHHTT--PPPTHHHHHHHHHHHHHHHHHHHHHH-GGGSPP----------------

Foldseek 3Di:
DVLVVLLVVLLVVLVVLVVVLVVLVVVLVVQVVVCVVCVVVVHNDRDVVNVVSVVVNVVSVVVNVVSCVVNVVNDDDPPPPDDPPDPDDDDDD

pLDDT: mean 84.22, std 15.29, range [49.69, 97.75]

Radius of gyration: 21.98 Å; chains: 1; bounding box: 39×60×49 Å

Organism: NCBI:txid212765

Sequence (93 aa):
MADDVGTEQARRLLSELYGHVEDVSRKLEAADERNQRSRARGNPRKDPIASVLRRDLYETHRLIDGLHRRFPATAPTPARTGTRDGLRHRRAG